Protein AF-A0A9D1J9L0-F1 (afdb_monomer)

Organism: NCBI:txid2840911

Structure (mmCIF, N/CA/C/O backbone):
data_AF-A0A9D1J9L0-F1
#
_entry.id   AF-A0A9D1J9L0-F1
#
loop_
_atom_site.group_PDB
_atom_site.id
_atom_site.type_symbol
_atom_site.label_atom_id
_atom_site.label_alt_id
_atom_site.label_comp_id
_atom_site.label_asym_id
_atom_site.label_entity_id
_atom_site.label_seq_id
_atom_site.pdbx_PDB_ins_code
_atom_site.Cartn_x
_atom_site.Cartn_y
_atom_site.Cartn_z
_atom_site.occupancy
_atom_site.B_iso_or_equiv
_atom_site.auth_seq_id
_atom_site.auth_comp_id
_atom_site.auth_asym_id
_atom_site.auth_atom_id
_atom_site.pdbx_PDB_model_num
ATOM 1 N N . MET A 1 1 ? 14.03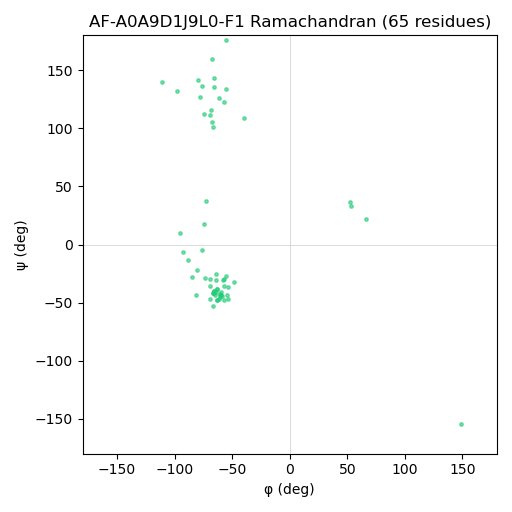4 9.094 -1.096 1.00 41.88 1 MET A N 1
ATOM 2 C CA . MET A 1 1 ? 13.133 8.864 -2.244 1.00 41.88 1 MET A CA 1
ATOM 3 C C . MET A 1 1 ? 11.859 8.316 -1.650 1.00 41.88 1 MET A C 1
ATOM 5 O O . MET A 1 1 ? 11.938 7.292 -0.997 1.00 41.88 1 MET A O 1
ATOM 9 N N . GLU A 1 2 ? 10.744 9.030 -1.754 1.00 51.78 2 GLU A N 1
ATOM 10 C CA . GLU A 1 2 ? 9.463 8.518 -1.262 1.00 51.78 2 GLU A CA 1
ATOM 11 C C . GLU A 1 2 ? 9.034 7.337 -2.140 1.00 51.78 2 GLU A C 1
ATOM 13 O O . GLU A 1 2 ? 8.845 7.469 -3.352 1.00 51.78 2 GLU A O 1
ATOM 18 N N . ASP A 1 3 ? 8.966 6.152 -1.541 1.00 68.50 3 ASP A N 1
ATOM 19 C CA . ASP A 1 3 ? 8.524 4.939 -2.207 1.00 68.50 3 ASP A CA 1
ATOM 20 C C . ASP A 1 3 ? 7.002 4.985 -2.379 1.00 68.50 3 ASP A C 1
ATOM 22 O O . ASP A 1 3 ? 6.251 4.889 -1.411 1.00 68.50 3 ASP A O 1
ATOM 26 N N . VAL A 1 4 ? 6.533 5.084 -3.627 1.00 71.94 4 VAL A N 1
ATOM 27 C CA . VAL A 1 4 ? 5.105 4.948 -3.994 1.00 71.94 4 VAL A CA 1
ATOM 28 C C . VAL A 1 4 ? 4.462 3.706 -3.371 1.00 71.94 4 VAL A C 1
ATOM 30 O O . VAL A 1 4 ? 3.301 3.747 -2.980 1.00 71.94 4 VAL A O 1
ATOM 33 N N . THR A 1 5 ? 5.244 2.642 -3.188 1.00 77.31 5 THR A N 1
ATOM 34 C CA . THR A 1 5 ? 4.882 1.429 -2.449 1.00 77.31 5 THR A CA 1
ATOM 35 C C . THR A 1 5 ? 4.395 1.728 -1.028 1.00 77.31 5 THR A C 1
ATOM 37 O O . THR A 1 5 ? 3.356 1.218 -0.621 1.00 77.31 5 THR A O 1
ATOM 40 N N . ALA A 1 6 ? 5.108 2.569 -0.273 1.00 78.00 6 ALA A N 1
ATOM 41 C CA . ALA A 1 6 ? 4.720 2.939 1.085 1.00 78.00 6 ALA A CA 1
ATOM 42 C C . ALA A 1 6 ? 3.422 3.759 1.083 1.00 78.00 6 ALA A C 1
ATOM 44 O O . ALA A 1 6 ? 2.516 3.468 1.856 1.00 78.00 6 ALA A O 1
ATOM 45 N N . CYS A 1 7 ? 3.287 4.701 0.144 1.00 78.94 7 CYS A N 1
ATOM 46 C CA . CYS A 1 7 ? 2.080 5.522 0.006 1.00 78.94 7 CYS A CA 1
ATOM 47 C C . CYS A 1 7 ? 0.837 4.676 -0.337 1.00 78.94 7 CYS A C 1
ATOM 49 O O . CYS A 1 7 ? -0.241 4.906 0.207 1.00 78.94 7 CYS A O 1
ATOM 51 N N . VAL A 1 8 ? 0.990 3.653 -1.186 1.00 80.12 8 VAL A N 1
ATOM 52 C CA . VAL A 1 8 ? -0.070 2.677 -1.488 1.00 80.12 8 VAL A CA 1
ATOM 53 C C . VAL A 1 8 ? -0.455 1.880 -0.243 1.00 80.12 8 VAL A C 1
ATOM 55 O O . VAL A 1 8 ? -1.638 1.788 0.068 1.00 80.12 8 VAL A O 1
ATOM 58 N N . ARG A 1 9 ? 0.519 1.354 0.508 1.00 81.62 9 ARG A N 1
ATOM 59 C CA . ARG A 1 9 ? 0.261 0.602 1.752 1.00 81.62 9 ARG A CA 1
ATOM 60 C C . ARG A 1 9 ? -0.467 1.441 2.792 1.00 81.62 9 ARG A C 1
ATOM 62 O O . ARG A 1 9 ? -1.417 0.971 3.410 1.00 81.62 9 ARG A O 1
ATOM 69 N N . GLU A 1 10 ? -0.047 2.690 2.964 1.00 81.88 10 GLU A N 1
ATOM 70 C CA . GLU A 1 10 ? -0.736 3.630 3.844 1.00 81.88 10 GLU A CA 1
ATOM 71 C C . GLU A 1 10 ? -2.151 3.929 3.362 1.00 81.88 10 GLU A C 1
ATOM 73 O O . GLU A 1 10 ? -3.054 4.034 4.182 1.00 81.88 10 GLU A O 1
ATOM 78 N N . TYR A 1 11 ? -2.372 4.051 2.053 1.00 83.06 11 TYR A N 1
ATOM 79 C CA . TYR A 1 11 ? -3.706 4.280 1.509 1.00 83.06 11 TYR A CA 1
ATOM 80 C C . TYR A 1 11 ? -4.640 3.092 1.762 1.00 83.06 11 TYR A C 1
ATOM 82 O O . TYR A 1 11 ? -5.778 3.292 2.184 1.00 83.06 11 TYR A O 1
ATOM 90 N N . ILE A 1 12 ? -4.141 1.871 1.550 1.00 83.06 12 ILE A N 1
ATOM 91 C CA . ILE A 1 12 ? -4.849 0.618 1.843 1.00 83.06 12 ILE A CA 1
ATOM 92 C C . ILE A 1 12 ? -5.241 0.575 3.324 1.00 83.06 12 ILE A C 1
ATOM 94 O O . ILE A 1 12 ? -6.404 0.340 3.640 1.00 83.06 12 ILE A O 1
ATOM 98 N N . ALA A 1 13 ? -4.300 0.892 4.220 1.00 81.62 13 ALA A N 1
ATOM 99 C CA . ALA A 1 13 ? -4.554 0.946 5.657 1.00 81.62 13 ALA A CA 1
ATOM 100 C C . ALA A 1 13 ? -5.532 2.070 6.058 1.00 81.62 13 ALA A C 1
ATOM 102 O O . ALA A 1 13 ? -6.387 1.854 6.908 1.00 81.62 13 ALA A O 1
ATOM 103 N N . GLN A 1 14 ? -5.438 3.258 5.449 1.00 82.06 14 GLN A N 1
ATOM 104 C CA . GLN A 1 14 ? -6.313 4.405 5.744 1.00 82.06 14 GLN A CA 1
ATOM 105 C C . GLN A 1 14 ? -7.758 4.203 5.273 1.00 82.06 14 GLN A C 1
ATOM 107 O O . GLN A 1 14 ? -8.669 4.765 5.872 1.00 82.06 14 GLN A O 1
ATOM 112 N N . ASN A 1 15 ? -7.972 3.436 4.203 1.00 81.12 15 ASN A N 1
ATOM 113 C CA . ASN A 1 15 ? -9.305 3.167 3.655 1.00 81.12 15 ASN A CA 1
ATOM 114 C C . ASN A 1 15 ? -9.904 1.846 4.166 1.00 81.12 15 ASN A C 1
ATOM 116 O O . ASN A 1 15 ? -10.921 1.409 3.636 1.00 81.12 15 ASN A O 1
ATOM 120 N N . ASP A 1 16 ? -9.277 1.214 5.166 1.00 77.25 16 ASP A N 1
ATOM 121 C CA . ASP A 1 16 ? -9.697 -0.075 5.736 1.00 77.25 16 ASP A CA 1
ATOM 122 C C . ASP A 1 16 ? -9.880 -1.166 4.660 1.00 77.25 1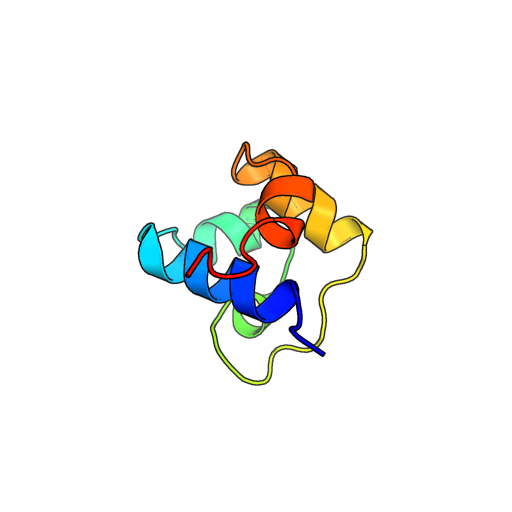6 ASP A C 1
ATOM 124 O O . ASP A 1 16 ? -10.791 -1.994 4.688 1.00 77.25 16 ASP A O 1
ATOM 128 N N . ILE A 1 17 ? -9.017 -1.142 3.640 1.00 82.56 17 ILE A N 1
ATOM 129 C CA . ILE A 1 17 ? -9.115 -2.074 2.522 1.00 82.56 17 ILE A CA 1
ATOM 130 C C . ILE A 1 17 ? -8.559 -3.423 2.964 1.00 82.56 17 ILE A C 1
ATOM 132 O O . ILE A 1 17 ? -7.426 -3.538 3.437 1.00 82.56 17 ILE A O 1
ATOM 136 N N . SER A 1 18 ? -9.360 -4.469 2.772 1.00 84.06 18 SER A N 1
ATOM 137 C CA . SER A 1 18 ? -8.971 -5.823 3.144 1.00 84.06 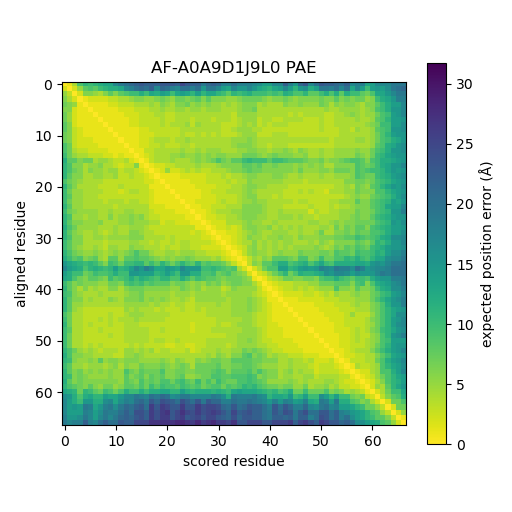18 SER A CA 1
ATOM 138 C C . SER A 1 18 ? -7.823 -6.320 2.260 1.00 84.06 18 SER A C 1
ATOM 140 O O . SER A 1 18 ? -8.018 -6.681 1.097 1.00 84.06 18 SER A O 1
ATOM 142 N N . VAL A 1 19 ? -6.616 -6.367 2.830 1.00 83.94 19 VAL A N 1
ATOM 143 C CA . VAL A 1 19 ? -5.414 -6.897 2.163 1.00 83.94 19 VAL A CA 1
ATOM 144 C C . VAL A 1 19 ? -5.584 -8.344 1.707 1.00 83.94 19 VAL A C 1
ATOM 146 O O . VAL A 1 19 ? -5.041 -8.701 0.669 1.00 83.94 19 VAL A O 1
ATOM 149 N N . ALA A 1 20 ? -6.392 -9.144 2.406 1.00 85.56 20 ALA A N 1
ATOM 150 C CA . ALA A 1 20 ? -6.719 -10.509 2.004 1.00 85.56 20 ALA A CA 1
ATOM 151 C C . ALA A 1 20 ? -7.534 -10.550 0.699 1.00 85.56 20 ALA A C 1
ATOM 153 O O . ALA A 1 20 ? -7.285 -11.386 -0.166 1.00 85.56 20 ALA A O 1
ATOM 154 N N . GLN A 1 21 ? -8.485 -9.622 0.532 1.00 85.06 21 GLN A N 1
ATOM 155 C CA . GLN A 1 21 ? -9.263 -9.498 -0.705 1.00 85.06 21 GLN A CA 1
ATOM 156 C C . GLN A 1 21 ? -8.388 -9.004 -1.856 1.00 85.06 21 GLN A C 1
ATOM 158 O O . GLN A 1 21 ? -8.384 -9.622 -2.913 1.00 85.06 21 GLN A O 1
ATOM 163 N N . MET A 1 22 ? -7.581 -7.964 -1.626 1.00 85.88 22 MET A N 1
ATOM 164 C CA . MET A 1 22 ? -6.627 -7.482 -2.633 1.00 85.88 22 MET A CA 1
ATOM 165 C C . MET A 1 22 ? -5.617 -8.559 -3.027 1.00 85.88 22 MET A C 1
ATOM 167 O O . MET A 1 22 ? -5.310 -8.707 -4.200 1.00 85.88 22 MET A O 1
ATOM 171 N N . SER A 1 23 ? -5.111 -9.327 -2.063 1.00 87.50 23 SER A N 1
ATOM 172 C CA . SER A 1 23 ? -4.187 -10.431 -2.326 1.00 87.50 23 SER A CA 1
ATOM 173 C C . SER A 1 23 ? -4.819 -11.491 -3.220 1.00 87.50 23 SER A C 1
ATOM 175 O O . SER A 1 23 ? -4.214 -11.916 -4.202 1.00 87.50 23 SER A O 1
ATOM 177 N N . SER A 1 24 ? -6.066 -11.864 -2.928 1.00 87.50 24 SER A N 1
ATOM 178 C CA . SER A 1 24 ? -6.795 -12.854 -3.716 1.00 87.50 24 SER A CA 1
ATOM 179 C C . SER A 1 24 ? -7.168 -12.359 -5.115 1.00 87.50 24 SER A C 1
ATOM 181 O O . SER A 1 24 ? -7.191 -13.171 -6.035 1.00 87.50 24 SER A O 1
ATOM 183 N N . ASP A 1 25 ? -7.491 -11.076 -5.276 1.00 87.19 25 ASP A N 1
ATOM 184 C CA . ASP A 1 25 ? -7.927 -10.508 -6.557 1.00 87.19 25 ASP A CA 1
ATOM 185 C C . ASP A 1 25 ? -6.738 -10.185 -7.476 1.00 87.19 25 ASP A C 1
ATOM 187 O O . ASP A 1 25 ? -6.732 -10.548 -8.649 1.00 87.19 25 ASP A O 1
ATOM 191 N N . LEU A 1 26 ? -5.682 -9.594 -6.908 1.00 84.31 26 LEU A N 1
ATOM 192 C CA . LEU A 1 26 ? -4.483 -9.152 -7.630 1.00 84.31 26 LEU A CA 1
ATOM 193 C C . LEU A 1 26 ? -3.412 -10.248 -7.742 1.00 84.31 26 LEU A C 1
ATOM 195 O O . LEU A 1 26 ? -2.424 -10.092 -8.458 1.00 84.31 26 LEU A O 1
ATOM 199 N N . GLY A 1 27 ? -3.545 -11.332 -6.972 1.00 85.56 27 GLY A N 1
ATOM 200 C CA . GLY A 1 27 ? -2.521 -12.373 -6.853 1.00 85.56 27 GLY A CA 1
ATOM 201 C C . GLY A 1 27 ? -1.230 -11.900 -6.171 1.00 85.56 27 GLY A C 1
ATOM 202 O O . GLY A 1 27 ? -0.169 -12.485 -6.388 1.00 85.56 27 GLY A O 1
ATOM 203 N N . ILE A 1 28 ? -1.293 -10.829 -5.375 1.00 83.44 28 ILE A N 1
ATOM 204 C CA . ILE A 1 28 ? -0.141 -10.237 -4.679 1.00 83.44 28 ILE A CA 1
ATOM 205 C C . ILE A 1 28 ? -0.111 -10.742 -3.240 1.00 83.44 28 ILE A C 1
ATOM 207 O O . ILE A 1 28 ? -1.100 -10.626 -2.532 1.00 83.44 28 ILE A O 1
ATOM 211 N N . GLU A 1 29 ? 1.037 -11.207 -2.747 1.00 83.19 29 GLU A N 1
ATOM 212 C CA . GLU A 1 29 ? 1.152 -11.621 -1.344 1.00 83.19 29 GLU A CA 1
ATOM 213 C C . GLU A 1 29 ? 0.736 -10.520 -0.351 1.00 83.19 29 GLU A C 1
ATOM 215 O O . GLU A 1 29 ? 1.215 -9.383 -0.405 1.00 83.19 29 GLU A O 1
ATOM 220 N N . GLU A 1 30 ? -0.068 -10.897 0.648 1.00 82.94 30 GLU A N 1
ATOM 221 C CA . GLU A 1 30 ? -0.513 -10.007 1.731 1.00 82.94 30 GLU A CA 1
ATOM 222 C C . GLU A 1 30 ? 0.661 -9.327 2.447 1.00 82.94 30 GLU A C 1
ATOM 224 O O . GLU A 1 30 ? 0.599 -8.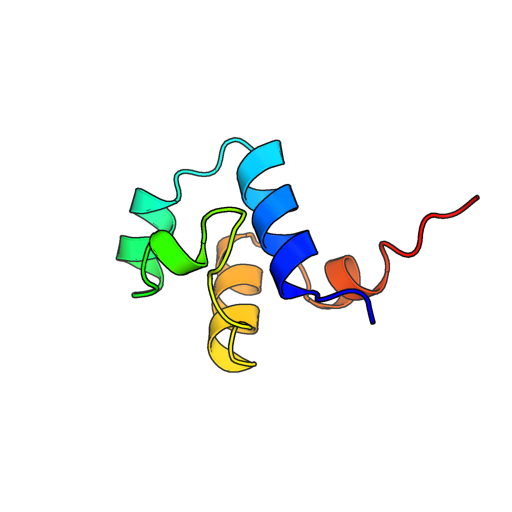143 2.781 1.00 82.94 30 GLU A O 1
ATOM 229 N N . SER A 1 31 ? 1.771 -10.050 2.618 1.00 79.06 31 SER A N 1
ATOM 230 C CA . SER A 1 31 ? 3.018 -9.549 3.205 1.00 79.06 31 SER A CA 1
ATOM 231 C C . SER A 1 31 ? 3.578 -8.326 2.468 1.00 79.06 31 SER A C 1
ATOM 233 O O . SER A 1 31 ? 4.217 -7.476 3.084 1.00 79.06 31 SER A O 1
ATOM 235 N N . ARG A 1 32 ? 3.323 -8.200 1.156 1.00 78.19 32 ARG A N 1
ATOM 236 C CA . ARG A 1 32 ? 3.715 -7.032 0.351 1.00 78.19 32 ARG A CA 1
ATOM 237 C C . ARG A 1 32 ? 2.710 -5.893 0.420 1.00 78.19 32 ARG A C 1
ATOM 239 O O . ARG A 1 32 ? 3.102 -4.742 0.233 1.00 78.19 32 ARG A O 1
ATOM 246 N N . LEU A 1 33 ? 1.438 -6.196 0.655 1.00 77.44 33 LEU A N 1
ATOM 247 C CA . LEU A 1 33 ? 0.360 -5.211 0.772 1.00 77.44 33 LEU A CA 1
ATOM 248 C C . LEU A 1 33 ? 0.321 -4.562 2.161 1.00 77.44 33 LEU A C 1
ATOM 250 O O . LEU A 1 33 ? -0.183 -3.451 2.316 1.00 77.44 33 LEU A O 1
ATOM 254 N N . ARG A 1 34 ? 0.893 -5.223 3.169 1.00 74.31 34 ARG A N 1
ATOM 255 C CA . ARG A 1 34 ? 0.961 -4.715 4.537 1.00 74.31 34 ARG A CA 1
ATOM 256 C C . ARG A 1 34 ? 2.093 -3.685 4.707 1.00 74.31 34 ARG A C 1
ATOM 258 O O . ARG A 1 34 ? 3.171 -3.861 4.134 1.00 74.31 34 ARG A O 1
ATOM 265 N N . PRO A 1 35 ? 1.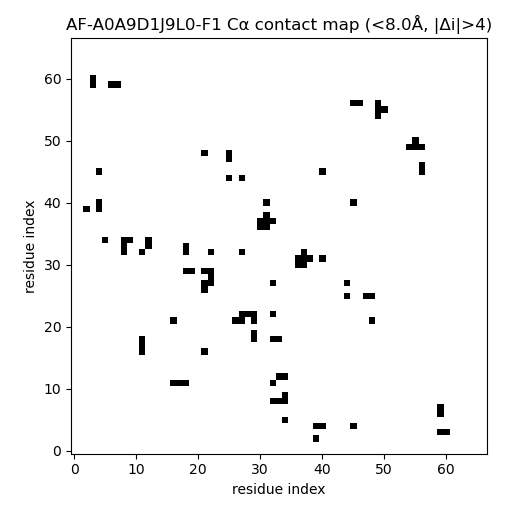893 -2.608 5.494 1.00 65.25 35 PRO A N 1
ATOM 266 C CA . PRO A 1 35 ? 2.980 -1.706 5.881 1.00 65.25 35 PRO A CA 1
ATOM 267 C C . PRO A 1 35 ? 4.099 -2.484 6.593 1.00 65.25 35 PRO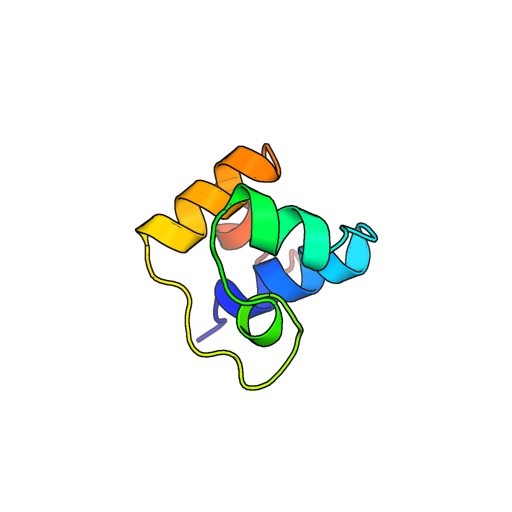 A C 1
ATOM 269 O O . PRO A 1 35 ? 3.844 -3.165 7.583 1.00 65.25 35 PRO A O 1
ATOM 272 N N . GLY A 1 36 ? 5.328 -2.406 6.068 1.00 66.62 36 GLY A N 1
ATOM 273 C CA . GLY A 1 36 ? 6.485 -3.158 6.568 1.00 66.62 36 GLY A CA 1
ATOM 274 C C . GLY A 1 36 ? 7.505 -3.512 5.479 1.00 66.62 36 GLY A C 1
ATOM 275 O O . GLY A 1 36 ? 7.566 -2.847 4.443 1.00 66.62 36 GLY A O 1
ATOM 276 N N . ASP A 1 37 ? 8.266 -4.585 5.716 1.00 59.91 37 ASP A N 1
ATOM 277 C CA . ASP A 1 37 ? 9.399 -5.076 4.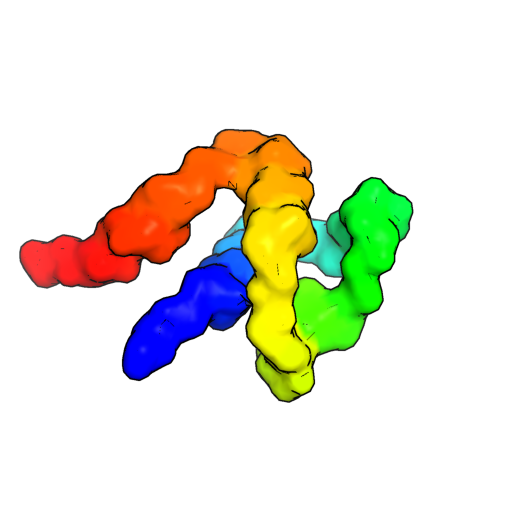900 1.00 59.91 37 ASP A CA 1
ATOM 278 C C . ASP A 1 37 ? 8.984 -5.761 3.583 1.00 59.91 37 ASP A C 1
ATOM 280 O O . ASP A 1 37 ? 9.745 -6.489 2.950 1.00 59.91 37 ASP A O 1
ATOM 284 N N . GLY A 1 38 ? 7.749 -5.543 3.131 1.00 61.41 38 GLY A N 1
ATOM 285 C CA . GLY A 1 38 ? 7.370 -5.930 1.785 1.00 61.41 38 GLY A CA 1
ATOM 286 C C . GLY A 1 38 ? 8.250 -5.162 0.800 1.00 61.41 38 GLY A C 1
ATOM 287 O O . GLY A 1 38 ? 8.315 -3.932 0.849 1.00 61.41 38 GLY A O 1
ATOM 288 N N . GLY A 1 39 ? 8.923 -5.851 -0.112 1.00 69.75 39 GLY A N 1
ATOM 289 C CA . GLY A 1 39 ? 9.722 -5.205 -1.152 1.00 69.75 39 GLY A CA 1
ATOM 290 C C . GLY A 1 39 ? 8.928 -4.198 -2.000 1.00 69.75 39 GLY A C 1
ATOM 291 O O . GLY A 1 39 ? 7.715 -4.016 -1.860 1.00 69.75 39 GLY A O 1
ATOM 292 N N . LYS A 1 40 ? 9.626 -3.516 -2.905 1.00 77.75 40 LYS A N 1
ATOM 293 C CA . LYS A 1 40 ? 9.025 -2.544 -3.825 1.00 77.75 40 LYS A CA 1
ATOM 294 C C . LYS A 1 40 ? 8.076 -3.260 -4.802 1.00 77.75 40 LYS A C 1
ATOM 296 O O . LYS A 1 40 ? 8.455 -4.297 -5.341 1.00 77.75 40 LYS A O 1
ATOM 301 N N . PHE A 1 41 ? 6.879 -2.715 -5.044 1.00 78.94 41 PHE A N 1
ATOM 302 C CA . PHE A 1 41 ? 5.981 -3.261 -6.070 1.00 78.94 41 PHE A CA 1
ATOM 303 C C . PHE A 1 41 ? 6.597 -3.081 -7.459 1.00 78.94 41 PHE A C 1
ATOM 305 O O . PHE A 1 41 ? 7.214 -2.048 -7.747 1.00 78.94 41 PHE A O 1
ATOM 312 N N . SER A 1 42 ? 6.397 -4.060 -8.338 1.00 81.75 42 SER A N 1
ATOM 313 C CA . SER A 1 42 ? 6.685 -3.880 -9.761 1.00 81.75 42 SER A CA 1
ATOM 314 C C . SER A 1 42 ? 5.716 -2.881 -10.395 1.00 81.75 42 SER A C 1
ATOM 316 O O . SER A 1 42 ? 4.617 -2.649 -9.895 1.00 81.75 42 SER A O 1
ATOM 318 N N . ALA A 1 43 ? 6.096 -2.310 -11.541 1.00 81.62 43 ALA A N 1
ATOM 319 C CA . ALA A 1 43 ? 5.240 -1.372 -12.273 1.00 81.62 43 ALA A CA 1
ATOM 320 C C . ALA A 1 43 ? 3.873 -1.981 -12.647 1.00 81.62 43 ALA A C 1
ATOM 322 O O . ALA A 1 43 ? 2.870 -1.276 -12.603 1.00 81.62 43 ALA A O 1
ATOM 323 N N . ALA A 1 44 ? 3.836 -3.281 -12.966 1.00 84.62 44 ALA A N 1
ATOM 324 C CA . ALA A 1 44 ? 2.600 -4.014 -13.234 1.00 84.62 44 ALA A CA 1
ATOM 325 C C . ALA A 1 44 ? 1.723 -4.144 -11.978 1.00 84.62 44 ALA A C 1
ATOM 327 O O . ALA A 1 44 ? 0.585 -3.696 -12.008 1.00 84.62 44 ALA A O 1
ATOM 328 N N . GLU A 1 45 ? 2.275 -4.645 -10.862 1.00 83.31 45 GLU A N 1
ATOM 329 C CA . GLU A 1 45 ? 1.565 -4.746 -9.570 1.00 83.31 45 GLU A CA 1
ATOM 330 C C . GLU A 1 45 ? 0.993 -3.388 -9.139 1.00 83.31 45 GLU A C 1
ATOM 332 O O . GLU A 1 45 ? -0.151 -3.286 -8.716 1.00 83.31 45 GLU A O 1
ATOM 337 N N . PHE A 1 46 ? 1.773 -2.315 -9.290 1.00 82.88 46 PHE A N 1
ATOM 338 C CA . PHE A 1 46 ? 1.323 -0.970 -8.949 1.00 82.88 46 PHE A CA 1
ATOM 339 C C . PHE A 1 46 ? 0.153 -0.490 -9.819 1.00 82.88 46 PHE A C 1
ATOM 341 O O . PHE A 1 46 ? -0.767 0.141 -9.302 1.00 82.88 46 PHE A O 1
ATOM 348 N N . LEU A 1 47 ? 0.179 -0.767 -11.127 1.00 85.38 47 LEU A N 1
ATOM 349 C CA . LEU A 1 47 ? -0.927 -0.428 -12.024 1.00 85.38 47 LEU A CA 1
ATOM 350 C C . LEU A 1 47 ? -2.181 -1.234 -11.690 1.00 85.38 47 LEU A C 1
ATOM 352 O O . LEU A 1 47 ? -3.259 -0.650 -11.655 1.00 85.38 47 LEU A O 1
ATOM 356 N N . ASP A 1 48 ? -2.029 -2.522 -11.390 1.00 88.12 48 ASP A N 1
ATOM 357 C CA . ASP A 1 48 ? -3.130 -3.405 -11.002 1.00 88.12 48 ASP A CA 1
ATOM 358 C C . ASP A 1 48 ? -3.805 -2.907 -9.718 1.00 88.12 48 ASP A C 1
ATOM 360 O O . ASP A 1 48 ? -5.013 -2.680 -9.684 1.00 88.12 48 ASP A O 1
ATOM 364 N N . ILE A 1 49 ? -3.001 -2.563 -8.704 1.00 84.19 49 ILE A N 1
ATOM 365 C CA . ILE A 1 49 ? -3.484 -1.937 -7.467 1.00 84.19 49 ILE A CA 1
ATOM 366 C C . ILE A 1 49 ? -4.194 -0.608 -7.761 1.00 84.19 49 ILE A C 1
ATOM 368 O O . ILE A 1 49 ? -5.256 -0.339 -7.210 1.00 84.19 49 ILE A O 1
ATOM 372 N N . CYS A 1 50 ? -3.637 0.241 -8.628 1.00 85.25 50 CYS A N 1
ATOM 373 C CA . CYS A 1 50 ? -4.276 1.505 -9.004 1.00 85.25 50 CYS A CA 1
ATOM 374 C C . CYS A 1 50 ? -5.646 1.280 -9.660 1.00 85.25 50 CYS A C 1
ATOM 376 O O . CYS A 1 50 ? -6.606 1.973 -9.322 1.00 85.25 50 CYS A O 1
ATOM 378 N N . VAL A 1 51 ? -5.749 0.306 -10.566 1.00 86.56 51 VAL A N 1
ATOM 379 C CA . VAL A 1 51 ? -7.007 -0.062 -11.226 1.00 86.56 51 VAL A CA 1
ATOM 380 C C . VAL A 1 51 ? -8.014 -0.586 -10.206 1.00 86.56 51 VAL A C 1
ATOM 382 O O . VAL A 1 51 ? -9.135 -0.084 -10.172 1.00 86.56 51 VAL A O 1
ATOM 385 N N . TYR A 1 52 ? -7.604 -1.505 -9.332 1.00 86.50 52 TYR A N 1
ATOM 386 C CA . TYR A 1 52 ? -8.455 -2.079 -8.287 1.00 86.50 52 TYR A CA 1
ATOM 387 C C . TYR A 1 52 ? -8.982 -1.027 -7.312 1.00 86.50 52 TYR A C 1
ATOM 389 O O . TYR A 1 52 ? -10.158 -1.007 -6.959 1.00 86.50 52 TYR A O 1
ATOM 397 N N . LEU A 1 53 ? -8.119 -0.096 -6.910 1.00 83.00 53 LEU A N 1
ATOM 398 C CA . LEU A 1 53 ? -8.492 1.013 -6.039 1.00 83.00 53 LEU A CA 1
ATOM 399 C C . LEU A 1 53 ? -9.275 2.109 -6.770 1.00 83.00 53 LEU A C 1
ATOM 401 O O . LEU A 1 53 ? -9.696 3.072 -6.135 1.00 83.00 53 LEU A O 1
ATOM 405 N N . HIS A 1 54 ? -9.453 1.998 -8.091 1.00 84.69 54 HIS A N 1
ATOM 406 C CA . HIS A 1 54 ? -10.003 3.050 -8.946 1.00 84.69 54 HIS A CA 1
ATOM 407 C C . HIS A 1 54 ? -9.269 4.400 -8.791 1.00 84.69 54 HIS A C 1
ATOM 409 O O . HIS A 1 54 ? -9.850 5.478 -8.940 1.00 84.69 54 HIS A O 1
ATOM 415 N N . ILE A 1 55 ? -7.961 4.358 -8.523 1.00 82.12 55 ILE A N 1
ATOM 416 C CA . ILE A 1 55 ? -7.103 5.529 -8.326 1.00 82.12 55 ILE A CA 1
ATOM 417 C C . ILE A 1 55 ? -6.139 5.649 -9.490 1.00 82.12 55 ILE A C 1
ATOM 419 O O . ILE A 1 55 ? -5.554 4.681 -9.963 1.00 82.12 55 ILE A O 1
ATOM 423 N N . ARG A 1 56 ? -5.905 6.880 -9.943 1.00 81.62 56 ARG A N 1
ATOM 424 C CA . ARG A 1 56 ? -4.871 7.112 -10.950 1.00 81.62 56 ARG A CA 1
ATOM 425 C C . ARG A 1 56 ? -3.485 7.052 -10.304 1.00 81.62 56 ARG A C 1
ATOM 427 O O . ARG A 1 56 ? -3.278 7.730 -9.299 1.00 81.62 56 ARG A O 1
ATOM 434 N N . PRO A 1 57 ? -2.494 6.391 -10.922 1.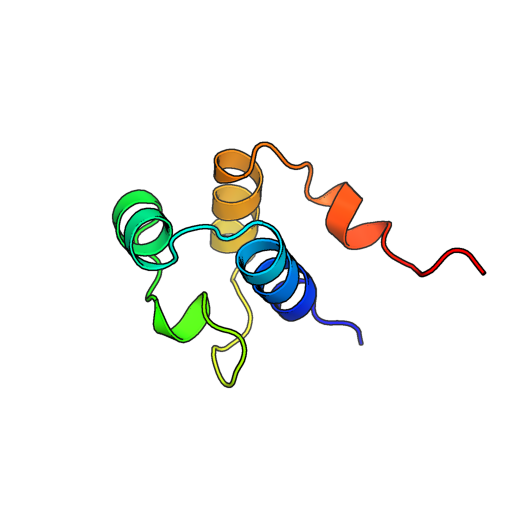00 76.75 57 PRO A N 1
ATOM 435 C CA . PRO A 1 57 ? -1.121 6.340 -10.404 1.00 76.75 57 PRO A CA 1
ATOM 436 C C . PRO A 1 57 ? -0.506 7.735 -10.175 1.00 76.75 57 PRO A C 1
ATOM 438 O O . PRO A 1 57 ? 0.327 7.936 -9.293 1.00 76.75 57 PRO A O 1
ATOM 441 N N . GLU A 1 58 ? -0.958 8.737 -10.932 1.00 76.88 58 GLU A N 1
ATOM 442 C CA . GLU A 1 58 ? -0.566 10.141 -10.779 1.00 76.88 58 GLU A CA 1
ATOM 443 C C . GLU A 1 58 ? -0.979 10.764 -9.434 1.00 76.88 58 GLU A C 1
ATOM 445 O O . GLU A 1 58 ? -0.319 11.698 -8.980 1.00 76.88 58 GLU A O 1
ATOM 450 N N . GLN A 1 59 ? -2.031 10.262 -8.773 1.00 73.94 59 GLN A N 1
ATOM 451 C CA . GLN A 1 59 ? -2.448 10.717 -7.438 1.00 73.94 59 GLN A CA 1
ATOM 452 C C . GLN A 1 59 ? -1.396 10.373 -6.381 1.00 73.94 59 GLN A C 1
ATOM 454 O O . GLN A 1 59 ? -1.038 11.234 -5.578 1.00 73.94 59 GLN A O 1
ATOM 459 N N . PHE A 1 60 ? -0.820 9.169 -6.442 1.00 70.88 60 PHE A N 1
ATOM 460 C CA . PHE A 1 60 ? 0.293 8.777 -5.573 1.00 70.88 60 PHE A CA 1
ATOM 461 C C . PHE A 1 60 ? 1.544 9.627 -5.829 1.00 70.88 60 PHE A C 1
ATOM 463 O O . PHE A 1 60 ? 2.294 9.920 -4.904 1.00 70.88 60 PHE A O 1
ATOM 470 N N . LYS A 1 61 ? 1.732 10.095 -7.071 1.00 62.59 61 LYS A N 1
ATOM 471 C CA . LYS A 1 61 ? 2.809 11.022 -7.459 1.00 62.59 61 LYS A CA 1
ATOM 472 C C . LYS A 1 61 ? 2.583 12.461 -6.977 1.00 62.59 61 LYS A C 1
ATOM 474 O O . LYS A 1 61 ? 3.548 13.196 -6.790 1.00 62.59 61 LYS A O 1
ATOM 479 N N . LYS A 1 62 ? 1.321 12.882 -6.827 1.00 51.47 62 LYS A N 1
ATOM 480 C CA . LYS A 1 62 ? 0.925 14.250 -6.451 1.00 51.47 62 LYS A CA 1
ATOM 481 C C . LYS A 1 62 ? 0.736 14.466 -4.956 1.00 51.47 62 LYS A C 1
ATOM 483 O O . LYS A 1 62 ? 0.616 15.619 -4.558 1.00 51.47 62 LYS A O 1
ATOM 488 N N . ARG A 1 63 ? 0.796 13.426 -4.119 1.00 48.78 63 ARG A N 1
ATOM 489 C CA . ARG A 1 63 ? 0.823 13.565 -2.651 1.00 48.78 63 ARG A CA 1
ATOM 490 C C . ARG A 1 63 ? 2.179 14.091 -2.144 1.00 48.78 63 ARG A C 1
ATOM 492 O O . ARG A 1 63 ? 2.653 13.684 -1.097 1.00 48.78 63 ARG A O 1
ATOM 499 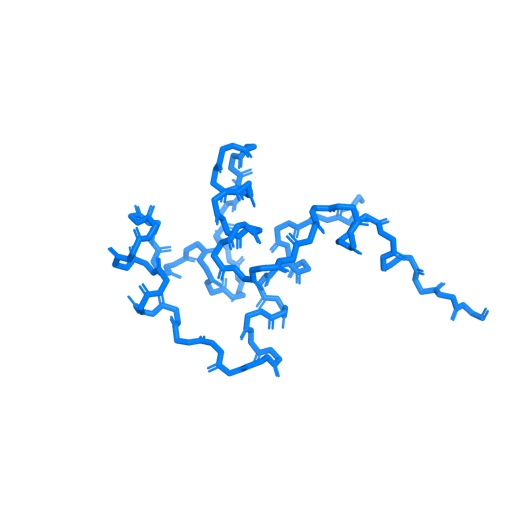N N . ARG A 1 64 ? 2.808 15.021 -2.872 1.00 47.88 64 ARG A N 1
ATOM 500 C CA . ARG A 1 64 ? 3.761 15.957 -2.280 1.00 47.88 64 ARG A CA 1
ATOM 501 C C . ARG A 1 64 ? 2.890 16.856 -1.415 1.00 47.88 64 ARG A C 1
ATOM 503 O O . ARG A 1 64 ? 2.034 17.546 -1.963 1.00 47.88 64 ARG A O 1
ATOM 510 N N . ILE A 1 65 ? 3.032 16.748 -0.097 1.00 47.16 65 ILE A N 1
ATOM 511 C CA . ILE A 1 65 ? 2.377 17.616 0.881 1.00 47.16 65 ILE A CA 1
ATOM 512 C C . ILE A 1 65 ? 2.413 19.047 0.333 1.00 47.16 65 ILE A C 1
ATOM 514 O O . ILE A 1 65 ? 3.483 19.645 0.204 1.00 47.16 65 ILE A O 1
ATOM 518 N N . GLY A 1 66 ? 1.244 19.548 -0.066 1.00 38.06 66 GLY A N 1
ATOM 519 C CA . GLY A 1 66 ? 1.026 20.975 -0.172 1.00 38.06 66 GLY A CA 1
ATOM 520 C C . GLY A 1 66 ? 1.080 21.497 1.252 1.00 38.06 66 GLY A C 1
ATOM 521 O O . GLY A 1 66 ? 0.151 21.258 2.020 1.00 38.06 66 GLY A O 1
ATOM 522 N N . VAL A 1 67 ? 2.227 22.079 1.599 1.00 36.38 67 VAL A N 1
ATOM 523 C CA . VAL A 1 67 ? 2.318 23.139 2.609 1.00 36.38 67 VAL A CA 1
ATOM 524 C C . VAL A 1 67 ? 1.362 24.259 2.221 1.00 36.38 67 VAL A C 1
ATOM 526 O O . VAL A 1 67 ? 1.317 24.576 1.008 1.00 36.38 67 VAL A O 1
#

Solvent-accessible surface area (backbone atoms only — not comparable to full-atom values): 4138 Å² total; per-residue (Å²): 132,90,55,61,56,57,56,49,20,50,49,37,62,74,67,71,51,58,46,68,57,50,18,69,75,71,70,44,61,46,67,54,52,41,83,68,93,32,70,82,66,51,76,64,59,49,51,52,51,22,60,76,68,74,44,62,71,63,56,69,69,57,69,61,79,81,125

Mean predicted aligned error: 7.04 Å

Secondary structure (DSSP, 8-state):
---HHHHHHHHHHHTT--HHHHHHHH---HHHHSSSS--PPPHHHHHHHHHHTT--HHHHHH-S---

Radius of gyration: 11.34 Å; Cα contacts (8 Å, |Δi|>4): 51; chains: 1; bounding box: 23×36×20 Å

Nearest PDB structures (foldseek):
  7t5u-assembly1_A  TM=6.772E-01  e=8.203E-02  Escherichia coli
  2lyk-assembly1_B  TM=6.936E-01  e=1.192E-01  Enterococcus faecalis
  3u3w-assembly1_B  TM=6.436E-01  e=4.988E-01  Bacillus thuringiensis Bt407
  4yv9-assembly2_D  TM=7.608E-01  e=2.678E+00  Streptococcus dysgalactiae
  4oaz-assembly1_R  TM=5.184E-01  e=6.402E+00  Streptomyces coelicolor A3(2)

Sequence (67 aa):
MEDVTACVREYIAQNDISVAQMSSDLGIEESRLRPGDGGKFSAAEFLDICVYLHIRPEQFKKRRIGV

pLDDT: mean 75.67, std 12.95, range [36.38, 88.12]

Foldseek 3Di:
DDALLQVQLVVCVVVVPPLVVVCVVLVNDSVSSHRDPNDHDDPVSLVSSCVVVVHDSVVSVPPPDDD